Protein AF-A0A6U4MXT7-F1 (afdb_monomer_lite)

Structure (mmCIF, N/CA/C/O backbone):
data_AF-A0A6U4MXT7-F1
#
_entry.id   AF-A0A6U4MXT7-F1
#
loop_
_atom_site.group_PDB
_atom_site.id
_atom_site.type_symbol
_atom_site.label_atom_id
_atom_site.label_alt_id
_atom_site.label_comp_id
_atom_site.label_asym_id
_atom_site.label_entity_id
_atom_site.label_seq_id
_atom_site.pdbx_PDB_ins_code
_atom_site.Cartn_x
_atom_site.Cartn_y
_atom_site.Cartn_z
_atom_site.occupancy
_atom_site.B_iso_or_equiv
_atom_site.auth_seq_id
_atom_site.auth_comp_id
_atom_site.auth_asym_id
_atom_site.auth_atom_id
_atom_site.pdbx_PDB_model_num
ATOM 1 N N . GLY A 1 1 ? 9.367 17.867 -0.470 1.00 64.56 1 GLY A N 1
ATOM 2 C CA . GLY A 1 1 ? 8.329 18.409 0.428 1.00 64.56 1 GLY A CA 1
ATOM 3 C C . GLY A 1 1 ? 6.943 17.889 0.093 1.00 64.56 1 GLY A C 1
ATOM 4 O O . GLY A 1 1 ? 6.339 17.221 0.918 1.00 64.56 1 GLY A O 1
ATOM 5 N N . ASP A 1 2 ? 6.436 18.163 -1.111 1.00 86.69 2 ASP A N 1
ATOM 6 C CA . ASP A 1 2 ? 5.015 17.939 -1.415 1.00 86.69 2 ASP A CA 1
ATOM 7 C C . ASP A 1 2 ? 4.601 16.457 -1.534 1.00 86.69 2 ASP A C 1
ATOM 9 O O . ASP A 1 2 ? 3.549 16.076 -1.028 1.00 86.69 2 ASP A O 1
ATOM 13 N N . TRP A 1 3 ? 5.445 15.594 -2.113 1.00 86.06 3 TRP A N 1
ATOM 14 C CA . TRP A 1 3 ? 5.144 14.161 -2.262 1.00 86.06 3 TRP A CA 1
ATOM 15 C C . TRP A 1 3 ? 4.974 13.425 -0.931 1.00 86.06 3 TRP A C 1
ATOM 17 O O . TRP A 1 3 ? 4.023 12.670 -0.781 1.00 86.06 3 TRP A O 1
ATOM 27 N N . VAL A 1 4 ? 5.832 13.707 0.055 1.00 88.88 4 VAL A N 1
ATOM 28 C CA . VAL A 1 4 ? 5.741 13.121 1.405 1.00 88.88 4 VAL A CA 1
ATOM 29 C C . VAL A 1 4 ? 4.430 13.516 2.076 1.00 88.88 4 VAL A C 1
ATOM 31 O O . VAL A 1 4 ? 3.721 12.668 2.603 1.00 88.88 4 VAL A O 1
ATOM 34 N N . ARG A 1 5 ? 4.045 14.793 1.976 1.00 91.75 5 ARG A N 1
ATOM 35 C CA . ARG A 1 5 ? 2.765 15.282 2.502 1.00 91.75 5 ARG A CA 1
ATOM 36 C C . ARG A 1 5 ? 1.563 14.629 1.810 1.00 91.75 5 ARG A C 1
ATOM 38 O O . ARG A 1 5 ? 0.560 14.346 2.458 1.00 91.75 5 ARG A O 1
ATOM 45 N N . ARG A 1 6 ? 1.625 14.421 0.490 1.00 92.56 6 ARG A N 1
ATOM 46 C CA . ARG A 1 6 ? 0.558 13.745 -0.272 1.00 92.56 6 ARG A CA 1
ATOM 47 C C . ARG A 1 6 ? 0.445 12.269 0.104 1.00 92.56 6 ARG A C 1
ATOM 49 O O . ARG A 1 6 ? -0.664 11.818 0.358 1.00 92.56 6 ARG A O 1
ATOM 56 N N . ALA A 1 7 ? 1.570 11.563 0.183 1.00 92.81 7 ALA A N 1
ATOM 57 C CA . ALA A 1 7 ? 1.615 10.169 0.608 1.00 92.81 7 ALA A CA 1
ATOM 58 C C . ALA A 1 7 ? 1.095 9.997 2.03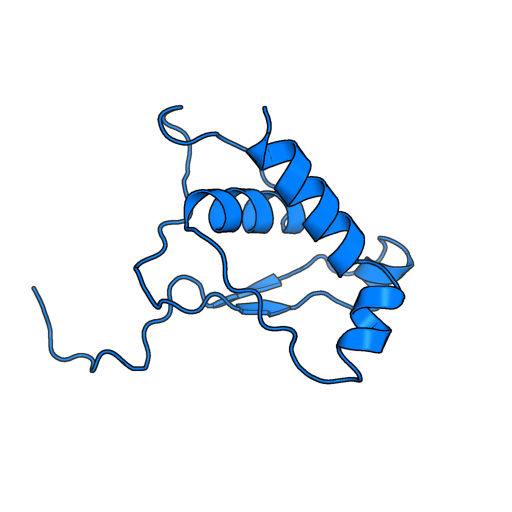7 1.00 92.81 7 ALA A C 1
ATOM 60 O O . ALA A 1 7 ? 0.299 9.102 2.273 1.00 92.81 7 ALA A O 1
ATOM 61 N N . GLY A 1 8 ? 1.476 10.894 2.956 1.00 92.94 8 GLY A N 1
ATOM 62 C CA . GLY A 1 8 ? 0.970 10.899 4.329 1.00 92.94 8 GLY A CA 1
ATOM 63 C C . GLY A 1 8 ? -0.551 11.037 4.377 1.00 92.94 8 GLY A C 1
ATOM 64 O O . GLY A 1 8 ? -1.214 10.179 4.938 1.00 92.94 8 GLY A O 1
ATOM 65 N N . ARG A 1 9 ? -1.122 12.027 3.676 1.00 94.81 9 ARG A N 1
ATOM 66 C CA . ARG A 1 9 ? -2.588 12.187 3.604 1.00 94.81 9 ARG A CA 1
ATOM 67 C C . ARG A 1 9 ? -3.300 10.969 3.017 1.00 94.81 9 ARG A C 1
ATOM 69 O O . ARG A 1 9 ? -4.368 10.612 3.494 1.00 94.81 9 ARG A O 1
ATOM 76 N N . LEU A 1 10 ? -2.725 10.348 1.986 1.00 95.81 10 LEU A N 1
ATOM 77 C CA . LEU A 1 10 ? -3.290 9.133 1.402 1.00 95.81 10 LEU A CA 1
ATOM 78 C C . LEU A 1 10 ? -3.178 7.943 2.366 1.00 95.81 10 LEU A C 1
ATOM 80 O O . LEU A 1 10 ? -4.137 7.201 2.511 1.00 95.81 10 LEU A O 1
ATOM 84 N N . SER A 1 11 ? -2.046 7.788 3.052 1.00 94.31 11 SER A N 1
ATOM 85 C CA . SER A 1 11 ? -1.837 6.777 4.095 1.00 94.31 11 SER A CA 1
ATOM 86 C C . SER A 1 11 ? -2.848 6.932 5.234 1.00 94.31 11 SER A C 1
ATOM 88 O O . SER A 1 11 ? -3.490 5.961 5.622 1.00 94.31 11 SER A O 1
ATOM 90 N N . ASP A 1 12 ? -3.053 8.158 5.720 1.00 93.88 12 ASP A N 1
ATOM 91 C CA . ASP A 1 12 ? -4.034 8.461 6.766 1.00 93.88 12 ASP A CA 1
ATOM 92 C C . ASP A 1 12 ? -5.462 8.155 6.299 1.00 93.88 12 ASP A C 1
ATOM 94 O O . ASP A 1 12 ? -6.233 7.538 7.032 1.00 93.88 12 ASP A O 1
ATOM 98 N N . TRP A 1 13 ? -5.804 8.519 5.058 1.00 95.50 13 TRP A N 1
ATOM 99 C CA . TRP A 1 13 ? -7.110 8.203 4.482 1.00 95.50 13 TRP A CA 1
ATOM 100 C C . TRP A 1 13 ? -7.319 6.693 4.333 1.00 95.50 13 TRP A C 1
ATOM 102 O O . TRP A 1 13 ? -8.347 6.189 4.766 1.00 95.50 13 TRP A O 1
ATOM 112 N N . LEU A 1 14 ? -6.330 5.947 3.828 1.00 94.38 14 LEU A N 1
ATOM 113 C CA . LEU A 1 14 ? -6.396 4.483 3.694 1.00 94.38 14 LEU A CA 1
ATOM 114 C C . LEU A 1 14 ? -6.614 3.762 5.035 1.00 94.38 14 LEU A C 1
ATOM 116 O O . LEU A 1 14 ? -7.079 2.624 5.049 1.00 94.38 14 LEU A O 1
ATOM 120 N N . ARG A 1 15 ? -6.274 4.408 6.155 1.00 92.12 15 ARG A N 1
ATOM 121 C CA . ARG A 1 15 ? -6.485 3.890 7.516 1.00 92.12 15 ARG A CA 1
ATOM 122 C C . ARG A 1 15 ? -7.835 4.278 8.116 1.00 92.12 15 ARG A C 1
ATOM 124 O O . ARG A 1 15 ? -8.194 3.756 9.165 1.00 92.12 15 ARG A O 1
ATOM 131 N N . SER A 1 16 ? -8.556 5.200 7.491 1.00 91.94 16 SER A N 1
ATOM 132 C CA . SER A 1 16 ? -9.815 5.729 8.009 1.00 91.94 16 SER A CA 1
ATOM 133 C C . SER A 1 16 ? -11.001 4.797 7.745 1.00 91.94 16 SER A C 1
ATOM 135 O O . SER A 1 16 ? -10.978 3.980 6.824 1.00 91.94 16 SER A O 1
ATOM 137 N N . GLU A 1 17 ? -12.072 4.977 8.521 1.00 89.69 17 GLU A N 1
ATOM 138 C CA . GLU A 1 17 ? -13.365 4.323 8.270 1.00 89.69 17 GLU A CA 1
ATOM 139 C C . GLU A 1 17 ? -13.934 4.699 6.892 1.00 89.69 17 GLU A C 1
ATOM 141 O O . GLU A 1 17 ? -14.517 3.858 6.221 1.00 89.69 17 GLU A O 1
ATOM 146 N N . GLU A 1 18 ? -13.681 5.923 6.416 1.00 92.94 18 GLU A N 1
ATOM 147 C CA . GLU A 1 18 ? -14.117 6.384 5.092 1.00 92.94 18 GLU A CA 1
ATOM 148 C C . GLU A 1 18 ? -13.554 5.493 3.974 1.00 92.94 18 GLU A C 1
ATOM 150 O O . GLU A 1 18 ? -14.285 5.071 3.080 1.00 92.94 18 GLU A O 1
ATOM 155 N N . ALA A 1 19 ? -12.265 5.142 4.032 1.00 91.75 19 ALA A N 1
ATOM 156 C CA . ALA A 1 19 ? -11.679 4.232 3.051 1.00 91.75 19 ALA A CA 1
ATOM 157 C C . ALA A 1 19 ? -12.279 2.822 3.143 1.00 91.75 19 ALA A C 1
ATOM 159 O O . ALA A 1 19 ? -12.458 2.172 2.113 1.00 91.75 19 ALA A O 1
ATOM 160 N N . ALA A 1 20 ? -12.617 2.354 4.348 1.00 89.50 20 ALA A N 1
ATOM 161 C CA . ALA A 1 20 ? -13.271 1.062 4.541 1.00 89.50 20 ALA A CA 1
ATOM 162 C C . ALA A 1 20 ? -14.699 1.048 3.963 1.00 89.50 20 ALA A C 1
ATOM 164 O O . ALA A 1 20 ? -15.086 0.073 3.315 1.00 89.50 20 ALA A O 1
ATOM 165 N N . GLU A 1 21 ? -15.449 2.137 4.133 1.00 92.44 21 GLU A N 1
ATOM 166 C CA . GLU A 1 21 ? -16.771 2.333 3.531 1.00 92.44 21 GLU A CA 1
ATOM 167 C C . GLU A 1 21 ? -16.694 2.388 2.001 1.00 92.44 21 GLU A C 1
ATOM 169 O O . GLU A 1 21 ? -17.478 1.729 1.320 1.00 92.44 21 GLU A O 1
ATOM 174 N N . VAL A 1 22 ? -15.716 3.115 1.447 1.00 92.81 22 VAL A N 1
ATOM 175 C CA . VAL A 1 22 ? -15.482 3.173 -0.008 1.00 92.81 22 VAL A CA 1
ATOM 176 C C . VAL A 1 22 ? -15.086 1.803 -0.564 1.00 92.81 22 VAL A C 1
ATOM 178 O O . VAL A 1 22 ? -15.498 1.443 -1.669 1.00 92.81 22 VAL A O 1
ATOM 181 N N . ALA A 1 23 ? -14.290 1.038 0.186 1.00 92.38 23 ALA A N 1
ATOM 182 C CA . ALA A 1 23 ? -13.882 -0.309 -0.190 1.00 92.38 23 ALA A CA 1
ATOM 183 C C . ALA A 1 23 ? -15.071 -1.278 -0.216 1.00 92.38 23 ALA A C 1
ATOM 185 O O . ALA A 1 23 ? -15.157 -2.112 -1.119 1.00 92.38 23 ALA A O 1
ATOM 186 N N . ASP A 1 24 ? -15.982 -1.175 0.759 1.00 91.31 24 ASP A N 1
ATOM 187 C CA . ASP A 1 24 ? -17.170 -2.030 0.881 1.00 91.31 24 ASP A CA 1
ATOM 188 C C . ASP A 1 24 ? -16.807 -3.524 0.756 1.00 91.31 24 ASP A C 1
ATOM 190 O O . ASP A 1 24 ? -17.289 -4.264 -0.104 1.00 91.31 24 ASP A O 1
ATOM 194 N N . GLY A 1 25 ? -15.806 -3.941 1.539 1.00 88.81 25 GLY A N 1
ATOM 195 C CA . GLY A 1 25 ? -15.280 -5.311 1.543 1.00 88.81 25 GLY A CA 1
ATOM 196 C C . GLY A 1 25 ? -14.500 -5.733 0.288 1.00 88.81 25 GLY A C 1
ATOM 197 O O . GLY A 1 25 ? -14.080 -6.888 0.202 1.00 88.81 25 GLY A O 1
ATOM 198 N N . ARG A 1 26 ? -14.280 -4.838 -0.681 1.00 93.81 26 ARG A N 1
ATOM 199 C CA . ARG A 1 26 ? -13.523 -5.105 -1.915 1.00 93.81 26 ARG A CA 1
ATOM 200 C C . ARG A 1 26 ? -12.135 -4.456 -1.876 1.00 93.81 26 ARG A C 1
ATOM 202 O O . ARG A 1 26 ? -11.907 -3.524 -1.109 1.00 93.81 26 ARG A O 1
ATOM 209 N N . PRO A 1 27 ? -11.187 -4.913 -2.712 1.00 94.56 27 PRO A N 1
ATOM 210 C CA . PRO A 1 27 ? -9.895 -4.250 -2.839 1.00 94.56 27 PRO A CA 1
ATOM 211 C C . PRO A 1 27 ? -10.038 -2.804 -3.330 1.00 94.56 27 PRO A C 1
ATOM 213 O O . PRO A 1 27 ? -10.766 -2.536 -4.288 1.00 94.56 27 PRO A O 1
ATOM 216 N N . LEU A 1 28 ? -9.282 -1.889 -2.724 1.00 95.50 28 LEU A N 1
ATOM 217 C CA . LEU A 1 28 ? -9.089 -0.540 -3.251 1.00 95.50 28 LEU A CA 1
ATOM 218 C C . LEU A 1 28 ? -7.966 -0.543 -4.287 1.00 95.50 28 LEU A C 1
ATOM 220 O O . LEU A 1 28 ? -6.889 -1.089 -4.051 1.00 95.50 28 LEU A O 1
ATOM 224 N N . VAL A 1 29 ? -8.206 0.110 -5.423 1.00 95.31 29 VAL A N 1
ATOM 225 C CA . VAL A 1 29 ? -7.208 0.276 -6.484 1.00 95.31 29 VAL A CA 1
ATOM 226 C C . VAL A 1 29 ? -6.764 1.733 -6.527 1.00 95.31 29 VAL A C 1
ATOM 228 O O . VAL A 1 29 ? -7.563 2.629 -6.791 1.00 95.31 29 VAL A O 1
ATOM 231 N N . CYS A 1 30 ? -5.473 1.970 -6.301 1.00 94.62 30 CYS A N 1
ATOM 232 C CA . CYS A 1 30 ? -4.863 3.292 -6.406 1.00 94.62 30 CYS A CA 1
ATOM 233 C C . CYS A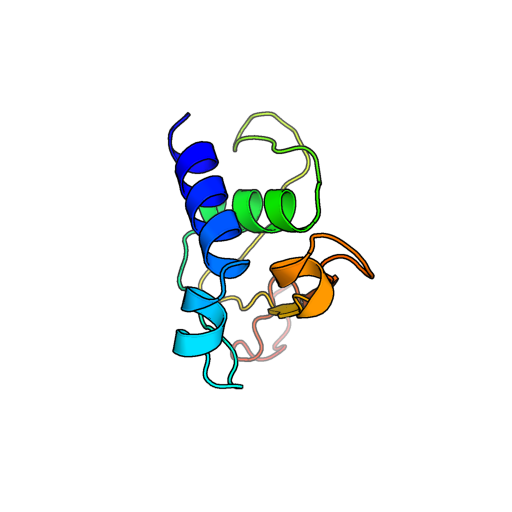 1 30 ? -3.946 3.353 -7.632 1.00 94.62 30 CYS A C 1
ATOM 235 O O . CYS A 1 30 ? -2.959 2.624 -7.709 1.00 94.62 30 CYS A O 1
ATOM 237 N N . VAL A 1 31 ? -4.235 4.260 -8.568 1.00 95.19 31 VAL A N 1
ATOM 238 C CA . VAL A 1 31 ? -3.368 4.525 -9.726 1.00 95.19 31 VAL A CA 1
ATOM 239 C C . VAL A 1 31 ? -2.459 5.701 -9.395 1.00 95.19 31 VAL A C 1
ATOM 241 O O . VAL A 1 31 ? -2.921 6.833 -9.261 1.00 95.19 31 VAL A O 1
ATOM 244 N N . LEU A 1 32 ? -1.165 5.429 -9.229 1.00 94.69 32 LEU A N 1
ATOM 245 C CA . LEU A 1 32 ? -0.170 6.400 -8.769 1.00 94.69 32 LEU A CA 1
ATOM 246 C C . LEU A 1 32 ? 1.074 6.363 -9.663 1.00 94.69 32 LEU A C 1
ATOM 248 O O . LEU A 1 32 ? 1.348 5.372 -10.332 1.00 94.69 32 LEU A O 1
ATOM 252 N N . HIS A 1 33 ? 1.867 7.433 -9.623 1.00 92.12 33 HIS A N 1
ATOM 253 C CA . HIS A 1 33 ? 3.215 7.431 -10.193 1.00 92.12 33 HIS A CA 1
ATOM 254 C C . HIS A 1 33 ? 4.219 6.772 -9.238 1.00 92.12 33 HIS A C 1
ATOM 256 O O . HIS A 1 33 ? 4.057 6.847 -8.018 1.00 92.12 33 HIS A O 1
ATOM 262 N N . SER A 1 34 ? 5.298 6.214 -9.794 1.00 91.06 34 SER A N 1
ATOM 263 C CA . SER A 1 34 ? 6.336 5.453 -9.078 1.00 91.06 34 SER A CA 1
ATOM 264 C C . SER A 1 34 ? 6.877 6.152 -7.825 1.00 91.06 34 SER A C 1
ATOM 266 O O . SER A 1 34 ? 6.931 5.550 -6.758 1.00 91.06 34 SER A O 1
ATOM 268 N N . THR A 1 35 ? 7.192 7.449 -7.902 1.00 90.69 35 THR A N 1
ATOM 269 C CA . THR A 1 35 ? 7.666 8.229 -6.742 1.00 90.69 35 THR A CA 1
ATOM 270 C C . THR A 1 35 ? 6.658 8.258 -5.594 1.00 90.69 35 THR A C 1
ATOM 272 O O . THR A 1 35 ? 7.034 8.137 -4.431 1.00 90.69 35 THR A O 1
ATOM 275 N N . LEU A 1 36 ? 5.373 8.462 -5.897 1.00 92.94 36 LEU A N 1
ATOM 276 C CA . LEU A 1 36 ? 4.340 8.515 -4.864 1.00 92.94 36 LEU A CA 1
ATOM 277 C C . LEU A 1 36 ? 4.062 7.115 -4.304 1.00 92.94 36 LEU A C 1
ATOM 279 O O . LEU A 1 36 ? 3.846 6.988 -3.103 1.00 92.94 36 LEU A O 1
ATOM 283 N N . MET A 1 37 ? 4.120 6.092 -5.159 1.00 94.00 37 MET A N 1
ATOM 284 C CA . MET A 1 37 ? 3.991 4.689 -4.773 1.00 94.00 37 MET A CA 1
ATOM 285 C C . MET A 1 37 ? 5.093 4.273 -3.787 1.00 94.00 37 MET A C 1
ATOM 287 O O . MET A 1 37 ? 4.781 3.771 -2.713 1.00 94.00 37 MET A O 1
ATOM 291 N N . ASP A 1 38 ? 6.363 4.558 -4.092 1.00 93.38 38 ASP A N 1
ATOM 292 C CA . ASP A 1 38 ? 7.505 4.262 -3.213 1.00 93.38 38 ASP A CA 1
ATOM 293 C C . ASP A 1 38 ? 7.350 4.905 -1.826 1.00 93.38 38 ASP A C 1
ATOM 295 O O . ASP A 1 38 ? 7.461 4.232 -0.797 1.00 93.38 38 ASP A O 1
ATOM 299 N N . ILE A 1 39 ? 7.029 6.202 -1.790 1.00 93.56 39 ILE A N 1
ATOM 300 C CA . ILE A 1 39 ? 6.847 6.933 -0.531 1.00 93.56 39 ILE A CA 1
ATOM 301 C C . ILE A 1 39 ? 5.646 6.380 0.249 1.00 93.56 39 ILE A C 1
ATOM 303 O O . ILE A 1 39 ? 5.731 6.247 1.470 1.00 93.56 39 ILE A O 1
ATOM 307 N N . LEU A 1 40 ? 4.542 6.051 -0.429 1.00 94.94 40 LEU A N 1
ATOM 308 C CA . LEU A 1 40 ? 3.353 5.483 0.208 1.00 94.94 40 LEU A CA 1
ATOM 309 C C . LEU A 1 40 ? 3.645 4.108 0.819 1.00 94.94 40 LEU A C 1
ATOM 311 O O . LEU A 1 40 ? 3.332 3.900 1.988 1.00 94.94 40 LEU A O 1
ATOM 315 N N . ILE A 1 41 ? 4.286 3.203 0.072 1.00 94.81 41 ILE A N 1
ATOM 316 C CA . ILE A 1 41 ? 4.676 1.871 0.562 1.00 94.81 41 ILE A CA 1
ATOM 317 C C . ILE A 1 41 ? 5.553 2.013 1.807 1.00 94.81 41 ILE A C 1
ATOM 319 O O . ILE A 1 41 ? 5.268 1.403 2.836 1.00 94.81 41 ILE A O 1
ATOM 323 N N . LYS A 1 42 ? 6.586 2.864 1.749 1.00 93.38 42 LYS A N 1
ATOM 324 C CA . LYS A 1 42 ? 7.466 3.120 2.899 1.00 93.38 42 LYS A CA 1
ATOM 325 C C . LYS A 1 42 ? 6.699 3.677 4.090 1.00 93.38 42 LYS A C 1
ATOM 327 O O . LYS A 1 42 ? 6.898 3.208 5.205 1.00 93.38 42 LYS A O 1
ATOM 332 N N . SER A 1 43 ? 5.805 4.638 3.858 1.00 92.50 43 SER A N 1
ATOM 333 C CA . SER A 1 43 ? 4.991 5.232 4.918 1.00 92.50 43 SER A CA 1
ATOM 334 C C . SER A 1 43 ? 4.081 4.205 5.590 1.00 92.50 43 SER A C 1
ATOM 336 O O . SER A 1 43 ? 3.962 4.226 6.811 1.00 92.50 43 SER A O 1
ATOM 338 N N . LEU A 1 44 ? 3.450 3.317 4.818 1.00 93.75 44 LEU A N 1
ATOM 339 C CA . LEU A 1 44 ? 2.567 2.276 5.346 1.00 93.75 44 LEU A CA 1
ATOM 340 C C . LEU A 1 44 ? 3.360 1.233 6.138 1.00 93.75 44 LEU A C 1
ATOM 342 O O . LEU A 1 44 ? 2.981 0.883 7.250 1.00 93.75 44 LEU A O 1
ATOM 346 N N . LEU A 1 45 ? 4.501 0.791 5.608 1.00 92.44 45 LEU A N 1
ATOM 347 C CA . LEU A 1 45 ? 5.368 -0.206 6.243 1.00 92.44 45 LEU A CA 1
ATOM 348 C C . LEU A 1 45 ? 6.263 0.369 7.360 1.00 92.44 45 LEU A C 1
ATOM 350 O O . LEU A 1 45 ? 7.126 -0.343 7.870 1.00 92.44 45 LEU A O 1
ATOM 354 N N . ASN A 1 46 ? 6.083 1.641 7.735 1.00 90.06 46 ASN A N 1
ATOM 355 C CA . ASN A 1 46 ? 6.902 2.350 8.723 1.00 90.06 46 ASN A CA 1
ATOM 356 C C . ASN A 1 46 ? 8.418 2.281 8.427 1.00 90.06 46 ASN A C 1
ATOM 358 O O . ASN A 1 46 ? 9.249 2.111 9.321 1.00 90.06 46 ASN A O 1
ATOM 362 N N . LEU A 1 47 ? 8.780 2.393 7.148 1.00 90.38 47 LEU A N 1
ATOM 363 C CA . LEU A 1 47 ? 10.160 2.427 6.676 1.00 90.38 47 LEU A CA 1
ATOM 364 C C . LEU A 1 47 ? 10.644 3.876 6.503 1.00 90.38 47 LEU A C 1
ATOM 366 O O . LEU A 1 47 ? 9.840 4.768 6.214 1.00 90.38 47 LEU A O 1
ATOM 370 N N . PRO A 1 48 ? 11.962 4.132 6.606 1.00 88.88 48 PRO A N 1
ATOM 371 C CA . PRO A 1 48 ? 12.521 5.450 6.336 1.00 88.88 48 PRO A CA 1
ATOM 372 C C . PRO A 1 48 ? 12.152 5.953 4.936 1.00 88.88 48 PRO A C 1
ATOM 374 O O . PRO A 1 48 ? 12.442 5.308 3.926 1.00 88.88 48 PRO A O 1
ATOM 377 N N . VAL A 1 49 ? 11.538 7.136 4.873 1.00 87.62 49 VAL A N 1
ATOM 378 C CA . VAL A 1 49 ? 11.195 7.788 3.607 1.00 87.62 49 VAL A CA 1
ATOM 379 C C . VAL A 1 49 ? 12.431 8.476 3.039 1.00 87.62 49 VAL A C 1
ATOM 381 O O . VAL A 1 49 ? 12.944 9.443 3.600 1.00 87.62 49 VAL A O 1
ATOM 384 N N . THR A 1 50 ? 12.881 7.995 1.889 1.00 82.62 50 THR A N 1
ATOM 385 C CA . THR A 1 50 ? 13.956 8.586 1.088 1.00 82.62 50 THR A CA 1
ATOM 386 C C . THR A 1 50 ? 13.364 9.159 -0.194 1.00 82.62 50 THR A C 1
ATOM 388 O O . THR A 1 50 ? 12.466 8.567 -0.790 1.00 82.62 50 THR A O 1
ATOM 391 N N . LEU A 1 51 ? 13.818 10.344 -0.603 1.00 75.69 51 LEU A N 1
ATOM 392 C CA . LEU A 1 51 ? 13.352 10.971 -1.840 1.00 75.69 51 LEU A CA 1
ATOM 393 C C . LEU A 1 51 ? 14.113 10.405 -3.048 1.00 75.69 51 LEU A C 1
ATOM 395 O O . LEU A 1 51 ? 15.266 9.988 -2.901 1.00 75.69 51 LEU A O 1
ATOM 399 N N . PRO A 1 52 ? 13.525 10.455 -4.259 1.00 69.69 52 PRO A N 1
ATOM 400 C CA . PRO A 1 52 ? 14.266 10.158 -5.479 1.00 69.69 52 PRO A CA 1
ATOM 401 C C . PRO A 1 52 ? 15.563 10.976 -5.537 1.00 69.69 52 PRO A C 1
ATOM 403 O O . PRO A 1 52 ? 15.566 12.160 -5.194 1.00 69.69 52 PRO A O 1
ATOM 406 N N . ASN A 1 53 ? 16.655 10.343 -5.971 1.00 73.75 53 ASN A N 1
ATOM 407 C CA . ASN A 1 53 ? 18.011 10.910 -6.062 1.00 73.75 53 ASN A CA 1
ATOM 408 C C . ASN A 1 53 ? 18.746 11.147 -4.730 1.00 73.75 53 ASN A C 1
ATOM 410 O O . ASN A 1 53 ? 19.840 11.704 -4.743 1.00 73.75 53 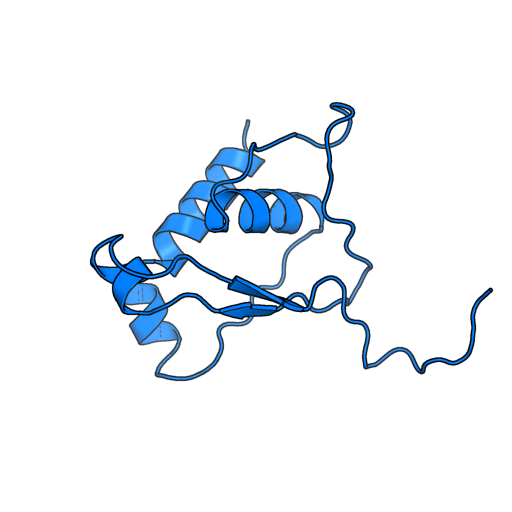ASN A O 1
ATOM 414 N N . SER A 1 54 ? 18.214 10.698 -3.586 1.00 74.88 54 SER A N 1
ATOM 415 C CA . SER A 1 54 ? 18.932 10.786 -2.303 1.00 74.88 54 SER A CA 1
ATOM 416 C C . SER A 1 54 ? 19.874 9.600 -2.030 1.00 74.88 54 SER A C 1
ATOM 418 O O . SER A 1 54 ? 20.382 9.482 -0.919 1.00 74.88 54 SER A O 1
ATOM 420 N N . GLY A 1 55 ? 20.053 8.685 -2.994 1.00 72.88 55 GLY A N 1
ATOM 421 C CA . GLY A 1 55 ? 20.906 7.491 -2.870 1.00 72.88 55 GLY A CA 1
ATOM 422 C C . GLY A 1 55 ? 20.396 6.413 -1.903 1.00 72.88 55 GLY A C 1
ATOM 423 O O . GLY A 1 55 ? 21.113 5.459 -1.621 1.00 72.88 55 GLY A O 1
ATOM 424 N N . GLY A 1 56 ? 19.180 6.563 -1.372 1.00 75.94 56 GLY A N 1
ATOM 425 C CA . GLY A 1 56 ? 18.569 5.594 -0.464 1.00 75.94 56 GLY A CA 1
ATOM 426 C C . GLY A 1 56 ? 17.859 4.444 -1.188 1.00 75.94 56 GLY A C 1
ATOM 427 O O . GLY A 1 56 ? 17.634 4.528 -2.396 1.00 75.94 56 GLY A O 1
ATOM 428 N N . PRO A 1 57 ? 17.448 3.393 -0.453 1.00 78.56 57 PRO A N 1
ATOM 429 C CA . PRO A 1 57 ? 16.674 2.291 -1.018 1.00 78.56 57 PRO A CA 1
ATOM 430 C C . PRO A 1 57 ? 15.372 2.815 -1.629 1.00 78.56 57 PRO A C 1
ATOM 432 O O . PRO A 1 57 ? 14.725 3.690 -1.050 1.00 78.56 57 PRO A O 1
ATOM 435 N N . PHE A 1 58 ? 14.999 2.294 -2.795 1.00 84.25 58 PHE A N 1
ATOM 436 C CA . PHE A 1 58 ? 13.826 2.704 -3.565 1.00 84.25 58 PHE A CA 1
ATOM 437 C C . PHE A 1 58 ? 13.077 1.460 -4.040 1.00 84.25 58 PHE A C 1
ATOM 439 O O . PHE A 1 58 ? 13.688 0.548 -4.598 1.00 84.25 58 PHE A O 1
ATOM 446 N N . PHE A 1 59 ? 11.767 1.420 -3.815 1.00 86.31 59 PHE A N 1
ATOM 447 C CA . PHE A 1 59 ? 10.900 0.391 -4.368 1.00 86.31 59 PHE A CA 1
ATOM 448 C C . PHE A 1 59 ? 10.681 0.680 -5.848 1.00 86.31 59 PHE A C 1
ATOM 450 O O . PHE A 1 59 ? 9.853 1.505 -6.238 1.00 86.31 59 PHE A O 1
ATOM 457 N N . PHE A 1 60 ? 11.474 0.008 -6.676 1.00 84.81 60 PHE A N 1
ATOM 458 C CA . PHE A 1 60 ? 11.338 0.088 -8.118 1.00 84.81 60 PHE A CA 1
ATOM 459 C C . PHE A 1 60 ? 9.960 -0.427 -8.556 1.00 84.81 60 PHE A C 1
ATOM 461 O O . PHE A 1 60 ? 9.489 -1.458 -8.076 1.00 84.81 60 PHE A O 1
ATOM 468 N N . THR A 1 61 ? 9.313 0.332 -9.439 1.00 89.50 61 THR A N 1
ATOM 469 C CA . THR A 1 61 ? 7.995 0.027 -10.001 1.00 89.50 61 THR A CA 1
ATOM 470 C C . THR A 1 61 ? 7.996 0.381 -11.483 1.00 89.50 61 THR A C 1
ATOM 472 O O . THR A 1 61 ? 8.213 1.537 -11.854 1.00 89.50 61 THR A O 1
ATOM 475 N N . ASP A 1 62 ? 7.767 -0.623 -12.319 1.00 91.44 62 ASP A N 1
ATOM 476 C CA . ASP A 1 62 ? 7.611 -0.500 -13.758 1.00 91.44 62 ASP A CA 1
ATOM 477 C C . ASP A 1 62 ? 6.270 0.140 -14.106 1.00 91.44 62 ASP A C 1
ATOM 479 O O . ASP A 1 62 ? 5.306 0.131 -13.327 1.00 91.44 62 ASP A O 1
ATOM 483 N N . ASN A 1 63 ? 6.192 0.677 -15.321 1.00 91.19 63 ASN A N 1
ATOM 484 C CA . ASN A 1 63 ? 4.932 1.163 -15.859 1.00 91.19 63 ASN A CA 1
ATOM 485 C C . ASN A 1 63 ? 3.926 0.014 -15.945 1.00 91.19 63 ASN A C 1
ATOM 487 O O . ASN A 1 63 ? 4.250 -1.076 -16.403 1.00 91.19 63 ASN A O 1
ATOM 491 N N . VAL A 1 64 ? 2.684 0.294 -15.542 1.00 92.88 64 VAL A N 1
ATOM 492 C CA . VAL A 1 64 ? 1.574 -0.677 -15.568 1.00 92.88 64 VAL A CA 1
ATOM 493 C C . VAL A 1 64 ? 1.809 -1.886 -14.641 1.00 92.88 64 VAL A C 1
ATOM 495 O O . VAL A 1 64 ? 1.080 -2.871 -14.693 1.00 92.88 64 VAL A O 1
ATOM 498 N N . SER A 1 65 ? 2.783 -1.816 -13.731 1.00 95.00 65 SER A N 1
ATOM 499 C CA . SER A 1 65 ? 2.949 -2.827 -12.687 1.00 95.00 65 SER A CA 1
ATOM 500 C C . SER A 1 65 ? 1.880 -2.718 -11.594 1.00 95.00 65 SER A C 1
ATOM 502 O O . SER A 1 65 ? 1.267 -1.670 -11.370 1.00 95.00 65 SER A O 1
ATOM 504 N N . ILE A 1 66 ? 1.665 -3.825 -10.887 1.00 95.38 66 ILE A N 1
ATOM 505 C CA . ILE A 1 66 ? 0.733 -3.954 -9.771 1.00 95.38 66 ILE A CA 1
ATOM 506 C C . ILE A 1 66 ? 1.538 -4.188 -8.496 1.00 95.38 66 ILE A C 1
ATOM 508 O O . ILE A 1 66 ? 2.364 -5.094 -8.408 1.00 95.38 66 ILE A O 1
ATOM 512 N N . THR A 1 67 ? 1.261 -3.388 -7.472 1.00 96.31 67 THR A N 1
ATOM 513 C CA . THR A 1 67 ? 1.761 -3.609 -6.113 1.00 96.31 67 THR A CA 1
ATOM 514 C C . THR A 1 67 ? 0.571 -3.857 -5.200 1.00 96.31 67 THR A C 1
ATOM 516 O O . THR A 1 67 ? -0.390 -3.092 -5.224 1.00 96.31 67 THR A O 1
ATOM 519 N N . THR A 1 68 ? 0.625 -4.932 -4.416 1.00 96.75 68 THR A N 1
ATOM 520 C CA . THR A 1 68 ? -0.472 -5.351 -3.535 1.00 96.75 68 THR A CA 1
ATOM 521 C C . THR A 1 68 ? -0.027 -5.282 -2.082 1.00 96.75 68 THR A C 1
ATOM 523 O O . THR A 1 68 ? 0.962 -5.909 -1.694 1.00 96.75 68 THR A O 1
ATOM 526 N N . LEU A 1 69 ? -0.782 -4.536 -1.278 1.00 96.62 69 LEU A N 1
ATOM 527 C CA . LEU A 1 69 ? -0.616 -4.440 0.168 1.00 96.62 69 LEU A CA 1
ATOM 528 C C . LEU A 1 69 ? -1.885 -4.922 0.860 1.00 96.62 69 LEU A C 1
ATOM 530 O O . LEU A 1 69 ? -2.991 -4.571 0.453 1.00 96.62 69 LEU A O 1
ATOM 534 N N . PHE A 1 70 ? -1.713 -5.664 1.947 1.00 95.88 70 PHE A N 1
ATOM 535 C CA . PHE A 1 70 ? -2.788 -5.968 2.877 1.00 95.88 70 PHE A CA 1
ATOM 536 C C . PHE A 1 70 ? -2.677 -5.052 4.094 1.00 95.88 70 PHE A C 1
ATOM 538 O O . PHE A 1 70 ? -1.635 -5.018 4.753 1.00 95.88 70 PHE A O 1
ATOM 545 N N . LEU A 1 71 ? -3.751 -4.317 4.386 1.00 94.62 71 LEU A N 1
ATOM 546 C CA . LEU A 1 71 ? -3.863 -3.469 5.569 1.00 94.62 71 LEU A CA 1
ATOM 547 C C . LEU A 1 71 ? -4.848 -4.120 6.552 1.00 94.62 71 LEU A C 1
ATOM 549 O O . LEU A 1 71 ? -6.048 -4.153 6.270 1.00 94.62 71 LEU A O 1
ATOM 553 N N . PRO A 1 72 ? -4.378 -4.666 7.687 1.00 93.06 72 PRO A N 1
ATOM 554 C CA . PRO A 1 72 ? -5.262 -5.284 8.666 1.00 93.06 72 PRO A CA 1
ATOM 555 C C . PRO A 1 72 ? -6.266 -4.276 9.234 1.00 93.06 72 PRO A C 1
ATOM 557 O O . PRO A 1 72 ? -5.893 -3.191 9.674 1.00 93.06 72 PRO A O 1
ATOM 560 N N . ALA A 1 73 ? -7.544 -4.661 9.289 1.00 88.81 73 ALA A N 1
ATOM 561 C CA . ALA A 1 73 ? -8.614 -3.785 9.771 1.00 88.81 73 ALA A CA 1
ATOM 562 C C . ALA A 1 73 ? -8.429 -3.342 11.233 1.00 88.81 73 ALA A C 1
ATOM 564 O O . ALA A 1 73 ? -8.892 -2.272 11.614 1.00 88.81 73 ALA A O 1
ATOM 565 N N . GLU A 1 74 ? -7.785 -4.158 12.072 1.00 90.38 74 GLU A N 1
ATOM 566 C CA . GLU A 1 74 ? -7.423 -3.749 13.435 1.00 90.38 74 GLU A CA 1
ATOM 567 C C . GLU A 1 74 ? -6.381 -2.622 13.403 1.00 90.38 74 GLU A C 1
ATOM 569 O O . GLU A 1 74 ? -6.598 -1.560 13.979 1.00 90.38 74 GLU A O 1
ATOM 574 N N . TRP A 1 75 ? -5.312 -2.797 12.623 1.00 92.38 75 TRP A N 1
ATOM 575 C CA . TRP A 1 75 ? -4.252 -1.802 12.484 1.00 92.38 75 TRP A CA 1
ATOM 576 C C . TRP A 1 75 ? -4.749 -0.467 11.919 1.00 92.38 75 TRP A C 1
ATOM 578 O O . TRP A 1 75 ? -4.323 0.593 12.385 1.00 92.38 75 TRP A O 1
ATOM 588 N N . CYS A 1 76 ? -5.676 -0.491 10.959 1.00 90.62 76 CYS A N 1
ATOM 589 C CA . CYS A 1 76 ? -6.299 0.731 10.446 1.00 90.62 76 CYS A CA 1
ATOM 590 C C . CYS A 1 76 ? -7.079 1.475 11.542 1.00 90.62 76 CYS A C 1
ATOM 592 O O . CYS A 1 76 ? -6.877 2.672 11.725 1.00 90.62 76 CYS A O 1
ATOM 594 N N . ARG A 1 77 ? -7.900 0.756 12.321 1.00 86.12 77 ARG A N 1
ATOM 595 C CA . ARG A 1 77 ? -8.836 1.350 13.290 1.00 86.12 77 ARG A CA 1
ATOM 596 C C . ARG A 1 77 ? -8.189 1.824 14.586 1.00 86.12 77 ARG A C 1
ATOM 598 O O . ARG A 1 77 ? -8.526 2.895 15.081 1.00 86.12 77 ARG A O 1
ATOM 605 N N . SER A 1 78 ? -7.285 1.033 15.158 1.00 87.06 78 SER A N 1
ATOM 606 C CA . SER A 1 78 ? -6.694 1.305 16.479 1.00 87.06 78 SER A CA 1
ATOM 607 C C . SER A 1 78 ? -5.189 1.560 16.434 1.00 87.06 78 SER A C 1
ATOM 609 O O . SER A 1 78 ? -4.611 1.965 17.441 1.00 87.06 78 SER A O 1
ATOM 611 N N . GLY A 1 79 ? -4.526 1.298 15.302 1.00 85.62 79 GLY A N 1
ATOM 612 C CA . GLY A 1 79 ? -3.062 1.267 15.234 1.00 85.62 79 GLY A CA 1
ATOM 613 C C . GLY A 1 79 ? -2.435 0.100 16.006 1.00 85.62 79 GLY A C 1
ATOM 614 O O . GLY A 1 79 ? -1.214 0.070 16.154 1.00 85.62 79 GLY A O 1
ATOM 615 N N . THR A 1 80 ? -3.246 -0.841 16.505 1.00 87.00 80 THR A N 1
ATOM 616 C CA . THR A 1 80 ? -2.798 -2.047 17.216 1.00 87.00 80 THR A CA 1
ATOM 617 C C . THR A 1 80 ? -2.838 -3.272 16.305 1.00 87.00 80 THR A C 1
ATOM 619 O O . THR A 1 80 ? -3.426 -3.245 15.226 1.00 87.00 80 THR A O 1
ATOM 622 N N . GLY A 1 81 ? -2.198 -4.360 16.734 1.00 88.62 81 GLY A N 1
ATOM 623 C CA . GLY A 1 81 ? -2.168 -5.610 15.977 1.00 88.62 81 GLY A CA 1
ATOM 624 C C . GLY A 1 81 ? -1.062 -5.659 14.913 1.00 88.62 81 GLY A C 1
ATOM 625 O O . GLY A 1 81 ? -0.113 -4.868 14.956 1.00 88.62 81 GLY A O 1
ATOM 626 N N . PRO A 1 82 ? -1.126 -6.632 13.985 1.00 91.94 82 PRO A N 1
ATOM 627 C CA . PRO A 1 82 ? -0.122 -6.783 12.941 1.00 91.94 82 PRO A CA 1
ATOM 628 C C . PRO A 1 82 ? -0.159 -5.590 11.983 1.00 91.94 82 PRO A C 1
ATOM 630 O O . PRO A 1 82 ? -1.227 -5.140 11.577 1.00 91.94 82 PRO A O 1
ATOM 633 N N . GLY A 1 83 ? 1.018 -5.085 11.616 1.00 93.44 83 GLY A N 1
ATOM 634 C CA . GLY A 1 83 ? 1.144 -4.007 10.638 1.00 93.44 83 GLY A CA 1
ATOM 635 C C . GLY A 1 83 ? 0.751 -4.431 9.217 1.00 93.44 83 GLY A C 1
ATOM 636 O O . GLY A 1 83 ? 0.499 -5.613 8.953 1.00 93.44 83 GLY A O 1
ATOM 637 N N . PRO A 1 84 ? 0.719 -3.475 8.276 1.00 95.44 84 PRO A N 1
ATOM 638 C CA . PRO A 1 84 ? 0.472 -3.775 6.877 1.00 95.44 84 PRO A CA 1
ATOM 639 C C . PRO A 1 84 ? 1.554 -4.695 6.311 1.00 95.44 84 PRO A C 1
ATOM 641 O O . PRO A 1 84 ? 2.713 -4.669 6.729 1.00 95.44 84 PRO A O 1
ATOM 644 N N . THR A 1 85 ? 1.167 -5.510 5.335 1.00 95.62 85 THR A N 1
ATOM 645 C CA . THR A 1 85 ? 2.050 -6.487 4.690 1.00 95.62 85 THR A CA 1
ATOM 646 C C . THR A 1 85 ? 2.084 -6.268 3.187 1.00 95.62 85 THR A C 1
ATOM 648 O O . THR A 1 85 ? 1.052 -6.141 2.532 1.00 95.62 85 THR A O 1
ATOM 651 N N . LEU A 1 86 ? 3.295 -6.227 2.633 1.00 95.44 86 LEU A N 1
ATOM 652 C CA . LEU A 1 86 ? 3.523 -6.202 1.194 1.00 95.44 86 LEU A CA 1
ATOM 653 C C . LEU A 1 86 ? 3.381 -7.628 0.657 1.00 95.44 86 LEU A C 1
ATOM 655 O O . LEU A 1 86 ? 4.190 -8.492 0.986 1.00 95.44 86 LEU A O 1
ATOM 659 N N . GLN A 1 87 ? 2.338 -7.877 -0.131 1.00 95.50 87 GLN A N 1
ATOM 660 C CA . GLN A 1 87 ? 2.036 -9.208 -0.666 1.00 95.50 87 GLN A CA 1
ATOM 661 C C . GLN A 1 87 ? 2.673 -9.433 -2.037 1.00 95.50 87 GLN A C 1
ATOM 663 O O . GLN A 1 87 ? 3.146 -10.526 -2.331 1.00 95.50 87 GLN A O 1
ATOM 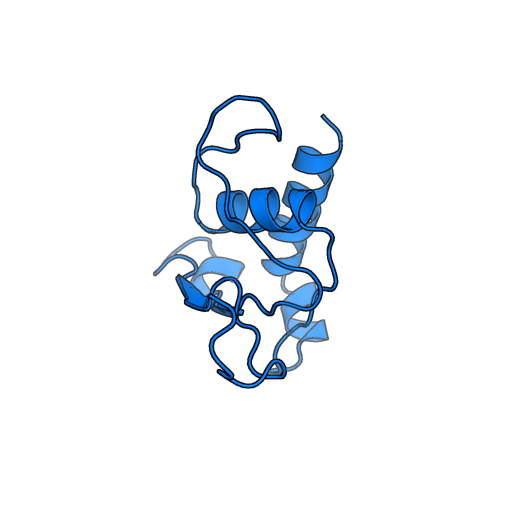668 N N . ALA A 1 88 ? 2.697 -8.392 -2.867 1.00 94.75 88 ALA A N 1
ATOM 669 C CA . ALA A 1 88 ? 3.347 -8.401 -4.170 1.00 94.75 88 ALA A CA 1
ATOM 670 C C . ALA A 1 88 ? 3.893 -7.006 -4.467 1.00 94.75 88 ALA A C 1
ATOM 672 O O . ALA A 1 88 ? 3.237 -6.010 -4.160 1.00 94.75 88 ALA A O 1
ATOM 673 N N . LEU A 1 89 ? 5.065 -6.933 -5.087 1.00 94.19 89 LEU A N 1
ATOM 674 C CA . LEU A 1 89 ? 5.700 -5.692 -5.513 1.00 94.19 89 LEU A CA 1
ATOM 675 C C . LEU A 1 89 ? 6.030 -5.796 -6.995 1.00 94.19 89 LEU A C 1
ATOM 677 O O . LEU A 1 89 ? 6.596 -6.802 -7.413 1.00 94.19 89 LEU A O 1
ATOM 681 N N . ASN A 1 90 ? 5.721 -4.742 -7.749 1.00 94.12 90 ASN A N 1
ATOM 682 C CA . ASN A 1 90 ? 6.099 -4.628 -9.155 1.00 94.12 90 ASN A CA 1
ATOM 683 C C . ASN A 1 90 ? 5.654 -5.824 -10.029 1.00 94.12 90 ASN A C 1
ATOM 685 O O . ASN A 1 90 ? 6.383 -6.278 -10.903 1.00 94.12 90 ASN A O 1
ATOM 689 N N . ALA A 1 91 ? 4.467 -6.377 -9.775 1.00 93.00 91 ALA A N 1
ATOM 690 C CA . ALA A 1 91 ? 3.963 -7.514 -10.531 1.00 93.00 91 ALA A CA 1
ATOM 691 C C . ALA A 1 91 ? 3.435 -7.063 -11.899 1.00 93.00 91 ALA A C 1
ATOM 693 O O . ALA A 1 91 ? 2.576 -6.185 -11.982 1.00 93.00 91 ALA A O 1
ATOM 694 N N . THR A 1 92 ? 3.880 -7.704 -12.974 1.00 92.56 92 THR A N 1
ATOM 695 C CA . THR A 1 92 ? 3.448 -7.411 -14.349 1.00 92.56 92 THR A CA 1
ATOM 696 C C . THR A 1 92 ? 2.798 -8.636 -15.000 1.00 92.56 92 THR A C 1
ATOM 698 O O . THR A 1 92 ? 3.253 -9.077 -16.045 1.00 92.56 92 THR A O 1
ATOM 701 N N . PRO A 1 93 ? 1.706 -9.196 -14.440 1.00 88.00 93 PRO A N 1
ATOM 702 C CA . PRO A 1 93 ? 1.133 -10.469 -14.908 1.00 88.00 93 PRO A CA 1
ATOM 703 C C . PRO A 1 93 ? 0.553 -10.410 -16.330 1.00 88.00 93 PRO A C 1
ATOM 705 O O . PRO A 1 93 ? 0.219 -11.434 -16.913 1.00 88.00 93 PRO A O 1
ATOM 708 N N . HIS A 1 94 ? 0.368 -9.201 -16.861 1.00 85.75 94 HIS A N 1
ATOM 709 C CA . HIS A 1 94 ? -0.102 -8.949 -18.219 1.00 85.75 94 HIS A CA 1
ATOM 710 C C . HIS A 1 94 ? 1.041 -8.930 -19.243 1.00 85.75 94 HIS A C 1
ATOM 712 O O . HIS A 1 94 ? 0.777 -9.004 -20.441 1.00 85.75 94 HIS A O 1
ATOM 718 N N . ILE A 1 95 ? 2.287 -8.794 -18.782 1.00 82.19 95 ILE A N 1
ATOM 719 C CA . ILE A 1 95 ? 3.476 -8.956 -19.607 1.00 82.19 95 ILE A CA 1
ATOM 720 C C . ILE A 1 95 ? 3.809 -10.445 -19.521 1.00 82.19 95 ILE A C 1
ATOM 722 O O . ILE A 1 95 ? 4.111 -10.919 -18.427 1.00 82.19 95 ILE A O 1
ATOM 726 N N . PRO A 1 96 ? 3.672 -11.207 -20.614 1.00 78.00 96 PRO A N 1
ATOM 727 C CA . PRO A 1 96 ? 4.014 -12.620 -20.588 1.00 78.00 96 PRO A CA 1
ATOM 728 C C . PRO A 1 96 ? 5.503 -12.790 -20.232 1.00 78.00 96 PRO A C 1
ATOM 730 O O . PRO A 1 96 ? 6.317 -11.923 -20.559 1.00 78.00 96 PRO A O 1
ATOM 733 N N . ASP A 1 97 ? 5.847 -13.886 -19.543 1.00 69.69 97 ASP A N 1
ATOM 734 C CA . ASP A 1 97 ? 7.199 -14.229 -19.045 1.00 69.69 97 ASP A CA 1
ATOM 735 C C . ASP A 1 97 ? 8.203 -14.542 -20.179 1.00 69.69 97 ASP A C 1
ATOM 737 O O . ASP A 1 97 ? 9.128 -15.345 -20.032 1.00 69.69 97 ASP A O 1
ATOM 741 N N . ASP A 1 98 ? 8.024 -13.914 -21.336 1.00 58.62 98 ASP A N 1
ATOM 742 C CA . ASP A 1 98 ? 8.744 -14.125 -22.581 1.00 58.62 98 ASP A CA 1
ATOM 743 C C . ASP A 1 98 ? 10.133 -13.479 -22.486 1.00 58.62 98 ASP A C 1
ATOM 745 O O . ASP A 1 98 ? 10.443 -12.549 -23.223 1.00 58.62 98 ASP A O 1
ATOM 749 N N . GLY A 1 99 ? 10.938 -13.935 -21.522 1.00 47.31 99 GLY A N 1
ATOM 750 C CA . GLY A 1 99 ? 12.356 -13.660 -21.309 1.00 47.31 99 GLY A CA 1
ATOM 751 C C . GLY A 1 99 ? 12.937 -12.499 -22.108 1.00 47.31 99 GLY A C 1
ATOM 752 O O . GLY A 1 99 ? 13.715 -12.724 -23.033 1.00 47.31 99 GLY A O 1
ATOM 7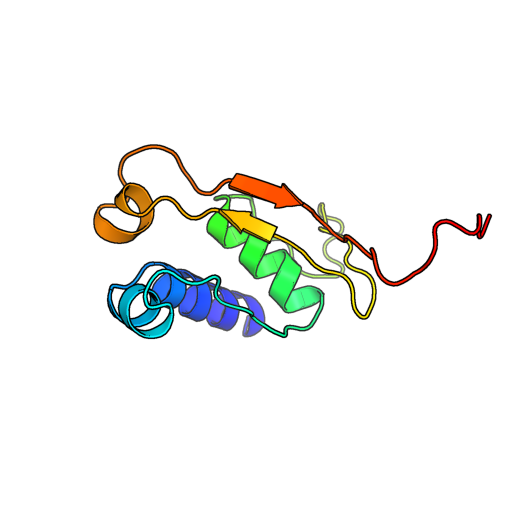53 N N . PHE A 1 100 ? 12.625 -11.263 -21.722 1.00 48.12 100 PHE A N 1
ATOM 754 C CA . PHE A 1 100 ? 13.470 -10.137 -22.097 1.00 48.12 100 PHE A CA 1
ATOM 755 C C . PHE A 1 100 ? 14.675 -10.126 -21.154 1.00 48.12 100 PHE A C 1
ATOM 757 O O . PHE A 1 100 ? 14.627 -9.590 -20.046 1.00 48.12 100 PHE A O 1
ATOM 764 N N . ALA A 1 101 ? 15.711 -10.838 -21.606 1.00 42.19 101 ALA A N 1
ATOM 765 C CA . ALA A 1 101 ? 17.101 -10.665 -21.200 1.00 42.19 101 ALA A CA 1
ATOM 766 C C . ALA A 1 101 ? 17.624 -9.266 -21.564 1.00 42.19 101 ALA A C 1
ATOM 768 O O . ALA A 1 101 ? 17.118 -8.681 -22.551 1.00 42.19 101 ALA A O 1
#

Radius of gyration: 14.63 Å; chains: 1; bounding box: 38×33×40 Å

Foldseek 3Di:
DVLLVVLVVVLLVCLDVNVVVVCVVHDDDDDDDQQSVFSNVCVQVVHDDDHPPNPDDTQDADPPF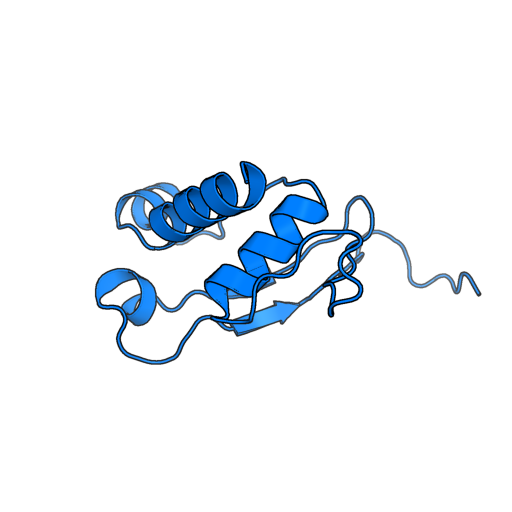DWDKDADNCCSHPVDDDGIDTPDGRHDVVPPPPDPD

Sequence (101 aa):
GDWVRRAGRLSDWLRSEEAAEVADGRPLVCVLHSTLMDILIKSLLNLPVTLPNSGGPFFFTDNVSITTLFLPAEWCRSGTGPGPTLQALNATPHIPDDGFA

pLDDT: mean 88.33, std 10.34, range [42.19, 96.75]

Organism: Hemiselmis andersenii (NCBI:txid464988)

Secondary structure (DSSP, 8-state):
-HHHHHHHHHHHHHTSHHHHHHHTTS-------HHHHHHHHHHHTT-----TTSSS------TT-EEEEE--HHHHHHS-SS--EEEEEEE-TTS------